Protein AF-A0A524EN91-F1 (afdb_monomer_lite)

Secondary structure (DSSP, 8-state):
-------HHHHHTHHHHSHHHHHHHHHHHHHHHTTSSPPBHHHHHHHHHHTT--SHHHHHHHHHHHHHHHTT--B---

Structure (mmCIF, N/CA/C/O backbone):
data_AF-A0A524EN91-F1
#
_entry.id   AF-A0A524EN91-F1
#
loop_
_atom_site.group_PDB
_atom_site.id
_atom_site.type_symbol
_atom_site.label_atom_id
_atom_site.label_alt_id
_atom_site.label_comp_id
_atom_site.label_asym_id
_atom_site.label_entity_id
_atom_site.label_seq_id
_atom_site.pdbx_PDB_ins_code
_atom_site.Cartn_x
_atom_site.Cartn_y
_atom_site.Cartn_z
_atom_site.occupancy
_atom_site.B_iso_or_equiv
_atom_site.auth_seq_id
_atom_site.auth_comp_id
_atom_site.auth_asym_id
_atom_site.auth_atom_id
_atom_site.pdbx_PDB_model_num
ATOM 1 N N . MET A 1 1 ? 4.371 -21.576 -13.167 1.00 38.78 1 MET A N 1
ATOM 2 C CA . MET A 1 1 ? 4.868 -20.266 -12.696 1.00 38.78 1 MET A CA 1
ATOM 3 C C . MET A 1 1 ? 5.492 -20.485 -11.329 1.00 38.78 1 MET A C 1
ATOM 5 O O . MET A 1 1 ? 4.768 -20.838 -10.411 1.00 38.78 1 MET A O 1
ATOM 9 N N . ASN A 1 2 ? 6.819 -20.387 -11.217 1.00 28.41 2 ASN A N 1
ATOM 10 C CA . ASN A 1 2 ? 7.503 -20.487 -9.927 1.00 28.41 2 ASN A CA 1
ATOM 11 C C . ASN A 1 2 ? 7.232 -19.203 -9.142 1.00 28.41 2 ASN A C 1
ATOM 13 O O . ASN A 1 2 ? 7.602 -18.120 -9.595 1.00 28.41 2 ASN A O 1
ATOM 17 N N . TYR A 1 3 ? 6.586 -19.323 -7.983 1.00 43.31 3 TYR A N 1
ATOM 18 C CA . TYR A 1 3 ? 6.582 -18.267 -6.978 1.00 43.31 3 TYR A CA 1
ATOM 19 C C . TYR A 1 3 ? 8.005 -18.186 -6.422 1.00 43.31 3 TYR A C 1
ATOM 21 O O . TYR A 1 3 ? 8.329 -18.827 -5.426 1.00 43.31 3 TYR A O 1
ATOM 29 N N . ASN A 1 4 ? 8.876 -17.468 -7.139 1.00 50.69 4 ASN A N 1
ATOM 30 C CA . ASN A 1 4 ? 10.192 -17.081 -6.648 1.00 50.69 4 ASN A CA 1
ATOM 31 C C . ASN A 1 4 ? 10.015 -16.521 -5.242 1.00 50.69 4 ASN A C 1
ATOM 33 O O . ASN A 1 4 ? 9.115 -15.715 -5.014 1.00 50.69 4 ASN A O 1
ATOM 37 N N . THR A 1 5 ? 10.845 -17.006 -4.328 1.00 56.22 5 THR A N 1
ATOM 38 C CA . THR A 1 5 ? 10.891 -16.708 -2.901 1.00 56.22 5 THR A CA 1
ATOM 39 C C . THR A 1 5 ? 10.648 -15.222 -2.665 1.00 56.22 5 THR A C 1
ATOM 41 O O . THR A 1 5 ? 11.562 -14.409 -2.764 1.00 56.22 5 THR A O 1
ATOM 44 N N . ILE A 1 6 ? 9.392 -14.846 -2.418 1.00 60.84 6 ILE A N 1
ATOM 45 C CA . ILE A 1 6 ? 9.058 -13.452 -2.175 1.00 60.84 6 ILE A CA 1
ATOM 46 C C . ILE A 1 6 ? 9.758 -13.092 -0.870 1.00 60.84 6 ILE A C 1
ATOM 48 O O . ILE A 1 6 ? 9.460 -13.675 0.176 1.00 60.84 6 ILE A O 1
ATOM 52 N N . ASN A 1 7 ? 10.729 -12.184 -0.941 1.00 75.88 7 ASN A N 1
ATOM 53 C CA . ASN A 1 7 ? 11.505 -11.789 0.218 1.00 75.88 7 ASN A CA 1
ATOM 54 C C . ASN A 1 7 ? 10.573 -11.073 1.204 1.0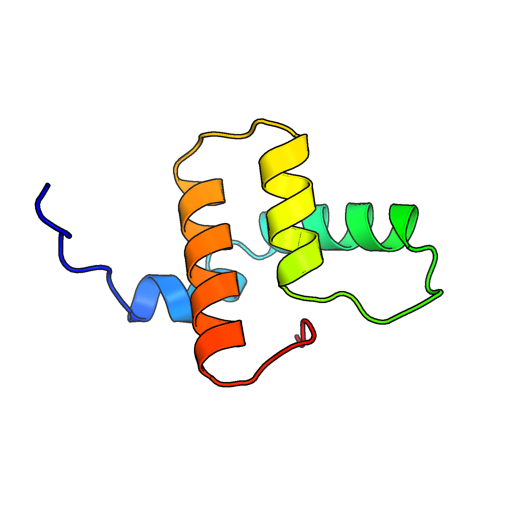0 75.88 7 ASN A C 1
ATOM 56 O O . ASN A 1 7 ? 10.235 -9.901 1.043 1.00 75.88 7 ASN A O 1
ATOM 60 N N . LEU A 1 8 ? 10.131 -11.799 2.234 1.00 79.44 8 LEU A N 1
ATOM 61 C CA . LEU A 1 8 ? 9.226 -11.276 3.257 1.00 79.44 8 LEU A CA 1
ATOM 62 C C . LEU A 1 8 ? 9.788 -10.017 3.924 1.00 79.44 8 LEU A C 1
ATOM 64 O O . LEU A 1 8 ? 9.008 -9.186 4.378 1.00 79.44 8 LEU A O 1
ATOM 68 N N . LYS A 1 9 ? 11.117 -9.866 3.978 1.00 81.19 9 LYS A N 1
ATOM 69 C CA . LYS A 1 9 ? 11.764 -8.669 4.514 1.00 81.19 9 LYS A CA 1
ATOM 70 C C . LYS A 1 9 ? 11.497 -7.450 3.631 1.00 81.19 9 LYS A C 1
ATOM 72 O O . LYS A 1 9 ? 11.040 -6.436 4.137 1.00 81.19 9 LYS A O 1
ATOM 77 N N . GLU A 1 10 ? 11.680 -7.575 2.318 1.00 81.88 10 GLU A N 1
ATOM 78 C CA . GLU A 1 10 ? 11.408 -6.489 1.362 1.00 81.88 10 GLU A CA 1
ATOM 79 C C . GLU A 1 10 ? 9.940 -6.065 1.363 1.00 81.88 10 GLU A C 1
ATOM 81 O O . GLU A 1 10 ? 9.654 -4.873 1.304 1.00 81.88 10 GLU A O 1
ATOM 86 N N . ILE A 1 11 ? 9.013 -7.022 1.495 1.00 85.69 11 ILE A N 1
AT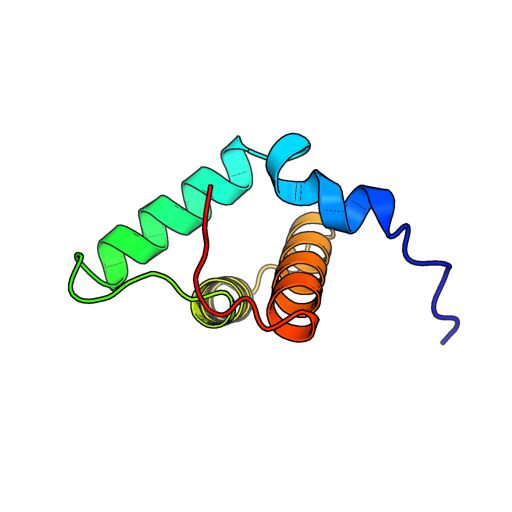OM 87 C CA . ILE A 1 11 ? 7.591 -6.705 1.668 1.00 85.69 11 ILE A CA 1
ATOM 88 C C . ILE A 1 11 ? 7.377 -5.904 2.948 1.00 85.69 11 ILE A C 1
ATOM 90 O O . ILE A 1 11 ? 6.756 -4.849 2.901 1.00 85.69 11 ILE A O 1
ATOM 94 N N . LYS A 1 12 ? 7.849 -6.404 4.097 1.00 87.00 12 LYS A N 1
ATOM 95 C CA . LYS A 1 12 ? 7.626 -5.754 5.399 1.00 87.00 12 LYS A CA 1
ATOM 96 C C . LYS A 1 12 ? 8.199 -4.340 5.434 1.00 87.00 12 LYS A C 1
ATOM 98 O O . LYS A 1 12 ? 7.535 -3.434 5.930 1.00 87.00 12 LYS A O 1
ATOM 103 N N . ASP A 1 13 ? 9.387 -4.172 4.863 1.00 90.44 13 ASP A N 1
ATOM 104 C CA . ASP A 1 13 ? 10.133 -2.917 4.859 1.00 90.44 13 ASP A CA 1
ATOM 105 C C . ASP A 1 13 ? 9.734 -1.985 3.703 1.00 90.44 13 ASP A C 1
ATOM 107 O O . ASP A 1 13 ? 10.339 -0.927 3.540 1.00 90.44 13 ASP A O 1
ATOM 111 N N . PHE A 1 14 ? 8.699 -2.317 2.918 1.00 91.56 14 PHE A N 1
ATOM 112 C CA . PHE A 1 14 ? 8.242 -1.491 1.796 1.00 91.56 14 PHE A CA 1
ATOM 113 C C . PHE A 1 14 ? 8.053 -0.002 2.159 1.00 91.56 14 PHE A C 1
ATOM 115 O O . PHE A 1 14 ? 8.573 0.844 1.424 1.00 91.56 14 PHE A O 1
ATOM 122 N N . PRO A 1 15 ? 7.393 0.369 3.282 1.00 90.69 15 PRO A N 1
ATOM 123 C CA . PRO A 1 15 ? 7.239 1.776 3.664 1.00 90.69 15 PRO A CA 1
ATOM 124 C C . PRO A 1 15 ? 8.576 2.485 3.903 1.00 90.69 15 PRO A C 1
ATOM 126 O O . PRO A 1 15 ? 8.709 3.660 3.572 1.00 90.69 15 PRO A O 1
ATOM 129 N N . ASN A 1 16 ? 9.566 1.762 4.433 1.00 91.81 16 ASN A N 1
ATOM 130 C CA . ASN A 1 16 ? 10.900 2.284 4.732 1.00 91.81 16 ASN A CA 1
ATOM 131 C C . A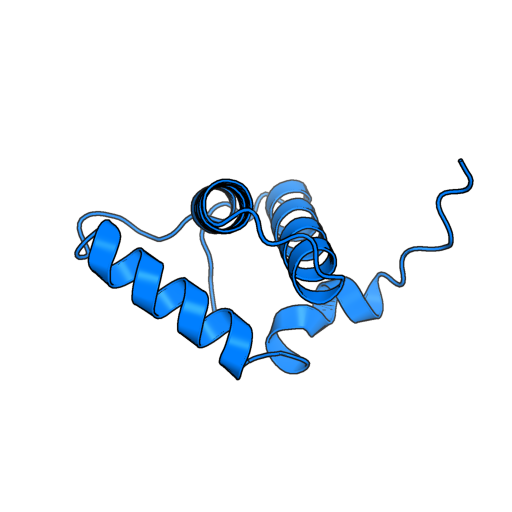SN A 1 16 ? 11.757 2.413 3.467 1.00 91.81 16 ASN A C 1
ATOM 133 O O . ASN A 1 16 ? 12.521 3.365 3.329 1.00 91.81 16 ASN A O 1
ATOM 137 N N . ASN A 1 17 ? 11.601 1.482 2.524 1.00 91.94 17 ASN A N 1
ATOM 138 C CA . ASN A 1 17 ? 12.337 1.473 1.260 1.00 91.94 17 ASN A CA 1
ATOM 139 C C . ASN A 1 17 ? 11.776 2.487 0.251 1.00 91.94 17 ASN A C 1
ATOM 141 O O . ASN A 1 17 ? 12.518 3.041 -0.561 1.00 91.94 17 ASN A O 1
ATOM 145 N N . HIS A 1 18 ? 10.467 2.755 0.302 1.00 92.06 18 HIS A N 1
ATOM 146 C CA . HIS A 1 18 ? 9.770 3.603 -0.670 1.00 92.06 18 HIS A CA 1
ATOM 147 C C . HIS A 1 18 ? 8.847 4.662 -0.030 1.00 92.06 18 HIS A C 1
ATOM 149 O O . HIS A 1 18 ? 7.700 4.829 -0.467 1.00 92.06 18 HIS A O 1
ATOM 155 N N . PRO A 1 19 ? 9.328 5.452 0.952 1.00 92.06 19 PRO A N 1
ATOM 156 C CA . PRO A 1 19 ? 8.482 6.360 1.729 1.00 92.06 19 PRO A CA 1
ATOM 157 C C . PRO A 1 19 ? 7.845 7.452 0.863 1.00 92.06 19 PRO A C 1
ATOM 159 O O . PRO A 1 19 ? 6.673 7.787 1.029 1.00 92.06 19 PRO A O 1
ATOM 162 N N . TYR A 1 20 ? 8.582 7.984 -0.118 1.00 93.00 20 TYR A N 1
ATOM 163 C CA . TYR A 1 20 ? 8.075 9.020 -1.023 1.00 93.00 20 TYR A CA 1
ATOM 164 C C . TYR A 1 20 ? 6.967 8.509 -1.942 1.00 93.00 20 TYR A C 1
ATOM 166 O O . TYR A 1 20 ? 5.985 9.214 -2.179 1.00 93.00 20 TYR A O 1
ATOM 174 N N . PHE A 1 21 ? 7.110 7.287 -2.457 1.00 91.69 21 PHE A N 1
ATOM 175 C CA . PHE A 1 21 ? 6.106 6.680 -3.323 1.00 91.69 21 PHE A CA 1
ATOM 176 C C . PHE A 1 21 ? 4.813 6.423 -2.550 1.00 91.69 21 PHE A C 1
ATOM 178 O O . PHE A 1 21 ? 3.745 6.865 -2.976 1.00 91.69 21 PHE A O 1
ATOM 185 N N . LEU A 1 22 ? 4.925 5.815 -1.365 1.00 92.50 22 LEU A N 1
ATOM 186 C CA . LEU A 1 22 ? 3.781 5.586 -0.491 1.00 92.50 22 LEU A CA 1
ATOM 187 C C . LEU A 1 22 ? 3.106 6.910 -0.105 1.00 92.50 22 LEU A C 1
ATOM 189 O O . LEU A 1 22 ? 1.894 7.046 -0.251 1.00 92.50 22 LEU A O 1
ATOM 193 N N . ARG A 1 23 ? 3.876 7.935 0.285 1.00 93.25 23 ARG A N 1
ATOM 194 C CA . ARG A 1 23 ? 3.331 9.259 0.624 1.00 93.25 23 ARG A CA 1
ATOM 195 C C . ARG A 1 23 ? 2.530 9.875 -0.525 1.00 93.25 23 ARG A C 1
ATOM 197 O O . ARG A 1 23 ? 1.470 10.442 -0.277 1.00 93.25 23 ARG A O 1
ATOM 204 N N . ARG A 1 24 ? 2.989 9.752 -1.777 1.00 93.44 24 ARG A N 1
ATOM 205 C CA . ARG A 1 24 ? 2.253 10.262 -2.952 1.00 93.44 24 ARG A CA 1
ATOM 206 C C . ARG A 1 24 ? 0.903 9.572 -3.132 1.00 93.44 24 ARG A C 1
ATOM 208 O O . ARG A 1 24 ? -0.085 10.248 -3.402 1.00 93.44 24 ARG A O 1
ATOM 215 N N . ILE A 1 25 ? 0.862 8.252 -2.966 1.00 93.31 25 ILE A N 1
ATOM 216 C CA . ILE A 1 25 ? -0.378 7.468 -3.020 1.00 93.31 25 ILE A CA 1
ATOM 217 C C . ILE A 1 25 ? -1.347 7.916 -1.921 1.00 93.31 25 ILE A C 1
ATOM 219 O O . ILE A 1 25 ? -2.522 8.149 -2.185 1.00 93.31 25 ILE A O 1
ATOM 223 N N . ILE A 1 26 ? -0.844 8.104 -0.704 1.00 93.38 26 ILE A N 1
ATOM 224 C CA . ILE A 1 26 ? -1.651 8.507 0.451 1.00 93.38 26 ILE A CA 1
ATOM 225 C C . ILE A 1 26 ? -2.212 9.920 0.295 1.00 93.38 26 ILE A C 1
ATOM 227 O O . ILE A 1 26 ? -3.379 10.135 0.603 1.00 93.38 26 ILE A O 1
ATOM 231 N N . ILE A 1 27 ? -1.427 10.868 -0.223 1.00 94.00 27 ILE A N 1
ATOM 232 C CA . ILE A 1 27 ? -1.913 12.223 -0.528 1.00 94.00 27 ILE A CA 1
ATOM 233 C C . ILE A 1 27 ? -3.059 12.155 -1.542 1.00 94.00 27 ILE A C 1
ATOM 235 O O . ILE A 1 27 ? -4.140 12.656 -1.255 1.00 94.00 27 ILE A O 1
ATOM 239 N N . LYS A 1 28 ? -2.875 11.440 -2.662 1.00 94.19 28 LYS A N 1
ATOM 240 C CA . LYS A 1 28 ? -3.940 11.257 -3.661 1.00 94.19 28 LYS A CA 1
ATOM 241 C C . LYS A 1 28 ? -5.206 10.647 -3.054 1.00 94.19 28 LYS A C 1
ATOM 243 O O . LYS A 1 28 ? -6.311 11.087 -3.351 1.00 94.19 28 LYS A O 1
ATOM 248 N N . LEU A 1 29 ? -5.061 9.624 -2.210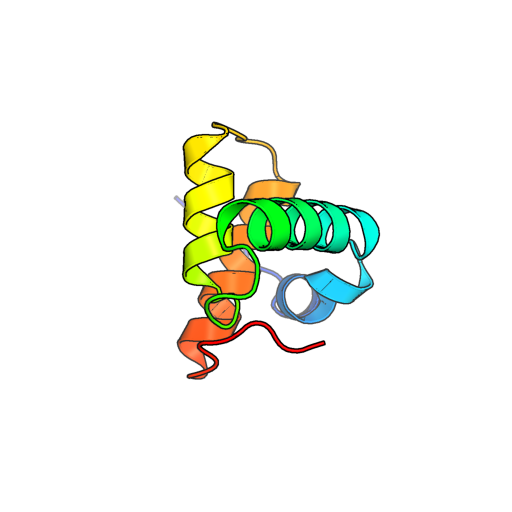 1.00 95.12 29 LEU A N 1
ATOM 249 C CA . LEU A 1 29 ? -6.201 8.989 -1.547 1.00 95.12 29 LEU A CA 1
ATOM 250 C C . LEU A 1 29 ? -6.893 9.927 -0.560 1.00 95.12 29 LEU A C 1
ATOM 252 O O . LEU A 1 29 ? -8.120 9.926 -0.500 1.00 95.12 29 LEU A O 1
ATOM 256 N N . ASN A 1 30 ? -6.135 10.739 0.176 1.00 93.56 30 ASN A N 1
ATOM 257 C CA . ASN A 1 30 ? -6.698 11.762 1.050 1.00 93.56 30 ASN A CA 1
ATOM 258 C C . ASN A 1 30 ? -7.477 12.813 0.261 1.00 93.56 30 ASN A C 1
ATOM 260 O O . ASN A 1 30 ? -8.560 13.177 0.703 1.00 93.56 30 ASN A O 1
ATOM 264 N N . ASP A 1 31 ? -6.999 13.231 -0.912 1.00 94.25 31 ASP A N 1
ATOM 265 C CA . ASP A 1 31 ? -7.729 14.1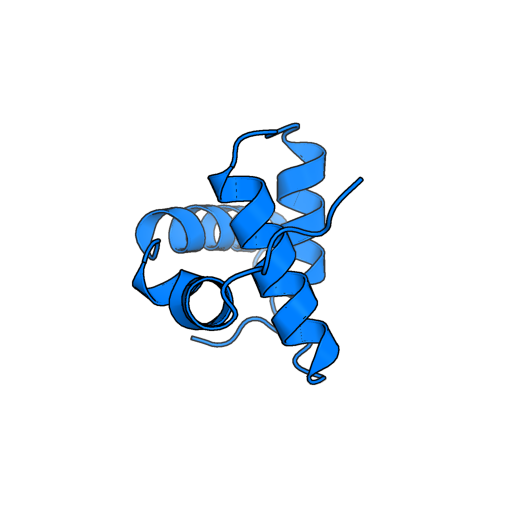65 -1.777 1.00 94.25 31 ASP A CA 1
ATOM 266 C C . ASP A 1 31 ? -9.041 13.544 -2.295 1.00 94.25 31 ASP A C 1
ATOM 268 O O . ASP A 1 31 ? -10.084 14.196 -2.319 1.00 94.25 31 ASP A O 1
ATOM 272 N N . ILE A 1 32 ? -9.020 12.253 -2.653 1.00 93.38 32 ILE A N 1
ATOM 273 C CA . ILE A 1 32 ? -10.199 11.514 -3.139 1.00 93.38 32 ILE A CA 1
ATOM 274 C C . ILE A 1 32 ? -11.231 11.292 -2.023 1.00 93.38 32 ILE A C 1
ATOM 276 O O . ILE A 1 32 ? -12.433 11.469 -2.227 1.00 93.38 32 ILE A O 1
ATOM 280 N N . ILE A 1 33 ? -10.781 10.851 -0.848 1.00 93.19 33 ILE A N 1
ATOM 281 C CA . ILE A 1 33 ? -11.648 10.520 0.293 1.00 93.19 33 ILE A CA 1
ATOM 282 C C . ILE A 1 33 ? -12.076 11.791 1.037 1.00 93.19 33 ILE A C 1
ATOM 284 O O . ILE A 1 33 ? -13.140 11.816 1.662 1.00 93.19 33 ILE A O 1
ATOM 288 N N . ASN A 1 34 ? -11.262 12.842 0.956 1.00 91.94 34 ASN A N 1
ATOM 289 C CA . ASN A 1 34 ? -11.434 14.128 1.617 1.00 91.94 34 ASN A CA 1
ATOM 290 C C . ASN A 1 34 ? -11.688 13.985 3.128 1.00 91.94 34 ASN A C 1
ATOM 292 O O . ASN A 1 34 ? -12.648 14.527 3.671 1.00 91.94 34 ASN A O 1
ATOM 296 N N . GLY A 1 35 ? -10.896 13.138 3.795 1.00 84.62 35 GLY A N 1
ATOM 297 C CA . GLY A 1 35 ? -10.969 12.918 5.246 1.00 84.62 35 GLY A CA 1
ATOM 298 C C . GLY A 1 35 ? -12.254 12.260 5.771 1.00 84.62 35 GLY A C 1
ATOM 299 O O . GLY A 1 35 ? -12.378 12.060 6.975 1.00 84.62 35 GLY A O 1
ATOM 300 N N . LYS A 1 36 ? -13.204 11.873 4.907 1.00 91.75 36 LYS A N 1
ATOM 301 C CA . LYS A 1 36 ?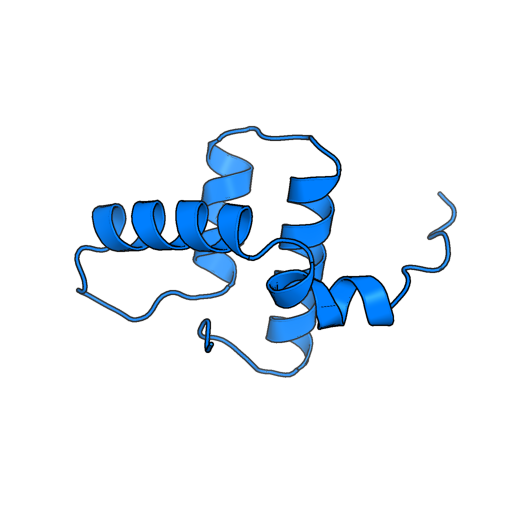 -14.494 11.282 5.320 1.00 91.75 36 LYS A CA 1
ATOM 302 C C . LYS A 1 36 ? -14.357 9.942 6.044 1.00 91.75 36 LYS A C 1
ATOM 304 O O . LYS A 1 36 ? -15.263 9.535 6.765 1.00 91.75 36 LYS A O 1
ATOM 309 N N . ARG A 1 37 ? -13.257 9.227 5.806 1.00 93.38 37 ARG A N 1
ATOM 310 C CA . ARG A 1 37 ? -12.923 7.958 6.459 1.00 93.38 37 ARG A CA 1
ATOM 311 C C . ARG A 1 37 ? -11.417 7.718 6.441 1.00 93.38 37 ARG A C 1
ATOM 313 O O . ARG A 1 37 ? -10.696 8.331 5.657 1.00 93.38 37 ARG A O 1
ATOM 320 N N . ARG A 1 38 ? -10.961 6.775 7.270 1.00 94.56 38 ARG A N 1
ATOM 321 C CA . ARG A 1 38 ? -9.581 6.267 7.248 1.00 94.56 38 ARG A CA 1
ATOM 322 C C . ARG A 1 38 ? -9.279 5.583 5.909 1.00 94.56 38 ARG A C 1
ATOM 324 O O . ARG A 1 38 ? -10.163 4.965 5.306 1.00 94.56 38 ARG A O 1
ATOM 331 N N . ILE A 1 39 ? -8.020 5.674 5.484 1.00 95.62 39 ILE A N 1
ATOM 332 C CA . ILE A 1 39 ? -7.508 4.971 4.305 1.00 95.62 39 ILE A CA 1
ATOM 333 C C . ILE A 1 39 ? -7.340 3.490 4.644 1.00 95.62 39 ILE A C 1
ATOM 335 O O . ILE A 1 39 ? -6.744 3.137 5.663 1.00 95.62 39 ILE A O 1
ATOM 339 N N . MET A 1 40 ? -7.857 2.631 3.775 1.00 96.81 40 MET A N 1
ATOM 340 C CA . MET A 1 40 ? -7.717 1.182 3.850 1.00 96.81 40 MET A CA 1
ATOM 341 C C . MET A 1 40 ? -6.645 0.707 2.868 1.00 96.81 40 MET A C 1
ATOM 343 O O . MET A 1 40 ? -6.432 1.316 1.819 1.00 96.81 40 MET A O 1
ATOM 347 N N . TYR A 1 41 ? -6.010 -0.430 3.151 1.00 96.88 41 TYR A N 1
ATOM 348 C CA . TYR A 1 41 ? -5.072 -1.045 2.201 1.00 96.88 41 TYR A CA 1
ATOM 349 C C . TYR A 1 41 ? -5.738 -1.391 0.856 1.00 96.88 41 TYR A C 1
ATOM 351 O O . TYR A 1 41 ? -5.103 -1.312 -0.195 1.00 96.88 41 TYR A O 1
ATOM 359 N N . SER A 1 42 ? -7.037 -1.702 0.863 1.00 96.56 42 SER A N 1
ATOM 360 C CA . SER A 1 42 ? -7.824 -1.912 -0.356 1.00 96.56 42 SER A CA 1
ATOM 361 C C . SER A 1 42 ? -7.953 -0.649 -1.216 1.00 96.56 42 SER A C 1
ATOM 363 O O . SER A 1 42 ? -7.995 -0.760 -2.439 1.00 96.56 42 SER A O 1
ATOM 365 N N . ASP A 1 43 ? -7.955 0.550 -0.625 1.00 96.25 43 ASP A N 1
ATOM 366 C CA . ASP A 1 43 ? -7.988 1.806 -1.385 1.00 96.25 43 ASP A CA 1
ATOM 367 C C . ASP A 1 43 ? -6.710 2.007 -2.189 1.00 96.25 43 ASP A C 1
ATOM 369 O O . ASP A 1 43 ? -6.765 2.423 -3.345 1.00 96.25 43 ASP A O 1
ATOM 373 N N . ILE A 1 44 ? -5.568 1.666 -1.588 1.00 95.69 44 ILE A N 1
ATOM 374 C CA . ILE A 1 44 ? -4.268 1.703 -2.257 1.00 95.69 44 ILE A CA 1
ATOM 375 C C . ILE A 1 44 ? -4.278 0.767 -3.462 1.00 95.69 44 ILE A C 1
ATOM 377 O O . ILE A 1 44 ? -3.963 1.198 -4.571 1.00 95.69 44 ILE A O 1
ATOM 381 N N . ILE A 1 45 ? -4.682 -0.491 -3.264 1.00 95.69 45 ILE A N 1
ATOM 382 C CA . ILE A 1 45 ? -4.752 -1.478 -4.348 1.00 95.69 45 ILE A CA 1
ATOM 383 C C . ILE A 1 45 ? -5.677 -0.973 -5.462 1.00 95.69 45 ILE A C 1
ATOM 385 O O . ILE A 1 45 ? -5.300 -0.990 -6.633 1.00 95.69 45 ILE A O 1
ATOM 389 N N . ASN A 1 46 ? -6.856 -0.463 -5.104 1.00 95.81 46 ASN A N 1
ATOM 390 C CA . ASN A 1 46 ? -7.824 0.057 -6.065 1.00 95.81 46 ASN A CA 1
ATOM 391 C C . ASN A 1 46 ? -7.282 1.252 -6.857 1.00 95.81 46 ASN A C 1
ATOM 393 O O . ASN A 1 46 ? -7.524 1.336 -8.062 1.00 95.81 46 ASN A O 1
ATOM 397 N N . LEU A 1 47 ? -6.553 2.168 -6.211 1.00 94.69 47 LEU A N 1
ATOM 398 C CA . LEU A 1 47 ? -5.930 3.300 -6.894 1.00 94.69 47 LEU A CA 1
ATOM 399 C C . LEU A 1 47 ? -4.867 2.823 -7.887 1.00 94.69 47 LEU A C 1
ATOM 401 O O . LEU A 1 47 ? -4.904 3.221 -9.048 1.00 94.69 47 LEU A O 1
ATOM 405 N N . VAL A 1 48 ? -3.966 1.937 -7.456 1.00 92.50 48 VAL A N 1
ATOM 406 C CA . VAL A 1 48 ? -2.880 1.406 -8.298 1.00 92.50 48 VAL A CA 1
ATOM 407 C C . VAL A 1 48 ? -3.436 0.683 -9.526 1.00 92.50 48 VAL A C 1
ATOM 409 O O . VAL A 1 48 ? -2.982 0.920 -10.646 1.00 92.50 48 VAL A O 1
ATOM 412 N N . VAL A 1 49 ? -4.461 -0.154 -9.336 1.00 90.75 49 VAL A N 1
ATOM 413 C CA . VAL A 1 49 ? -5.131 -0.866 -10.434 1.00 90.75 49 VAL A CA 1
ATOM 414 C C . VAL A 1 49 ? -5.817 0.114 -11.389 1.00 90.75 49 VAL A C 1
ATOM 416 O O . VAL A 1 49 ? -5.705 -0.044 -12.604 1.00 90.75 49 VAL A O 1
ATOM 419 N N . ARG A 1 50 ? -6.491 1.148 -10.865 1.00 90.75 50 ARG A N 1
ATOM 420 C CA . ARG A 1 50 ? -7.185 2.162 -11.676 1.00 90.75 50 ARG A CA 1
ATOM 421 C C . ARG A 1 50 ? -6.226 3.011 -12.507 1.00 90.75 50 ARG A C 1
ATOM 423 O O . ARG A 1 50 ? -6.552 3.334 -13.643 1.00 90.75 50 ARG A O 1
ATOM 430 N N . GLU A 1 51 ? -5.064 3.363 -11.964 1.00 87.81 51 GLU A N 1
ATOM 431 C CA . GLU A 1 51 ? -4.039 4.122 -12.693 1.00 87.81 51 GLU A CA 1
ATOM 432 C C . GLU A 1 51 ? -3.310 3.266 -13.748 1.00 87.81 51 GLU A C 1
ATOM 434 O O . GLU A 1 51 ? -2.527 3.793 -14.534 1.00 87.81 51 GLU A O 1
ATOM 439 N N . GLY A 1 52 ? -3.581 1.955 -13.810 1.00 77.94 52 GLY A N 1
ATOM 440 C CA . GLY A 1 52 ? -3.018 1.058 -14.819 1.00 77.94 52 GLY A CA 1
ATOM 441 C C . GLY A 1 52 ? -1.507 0.851 -14.683 1.00 77.94 52 GLY A C 1
ATOM 442 O O . GLY A 1 52 ? -0.858 0.440 -15.647 1.00 77.94 52 GLY A O 1
ATOM 443 N N . ILE A 1 53 ? -0.939 1.130 -13.505 1.00 73.06 53 ILE A N 1
ATOM 444 C CA . ILE A 1 53 ? 0.504 1.074 -13.272 1.00 73.06 53 ILE A CA 1
ATOM 445 C C . ILE A 1 53 ? 0.929 -0.391 -13.123 1.00 73.06 53 ILE A C 1
ATOM 447 O O . ILE A 1 53 ? 0.471 -1.106 -12.234 1.00 73.06 53 ILE A O 1
ATOM 451 N N . LYS A 1 54 ? 1.802 -0.852 -14.026 1.00 76.31 54 LYS A N 1
ATOM 452 C CA . LYS A 1 54 ? 2.269 -2.252 -14.102 1.00 76.31 54 LYS A CA 1
ATOM 453 C C . LYS A 1 54 ? 3.748 -2.426 -13.746 1.00 76.31 54 LYS A C 1
ATOM 455 O O . LYS A 1 54 ? 4.320 -3.481 -14.027 1.00 76.31 54 LYS A O 1
ATOM 460 N N . ASP A 1 55 ? 4.373 -1.403 -13.166 1.00 87.56 55 ASP A N 1
ATOM 461 C CA . ASP A 1 55 ? 5.773 -1.476 -12.752 1.00 87.56 55 ASP A CA 1
ATOM 462 C C . ASP A 1 55 ? 5.976 -2.387 -11.530 1.00 87.56 55 ASP A C 1
ATOM 464 O O . ASP A 1 55 ? 5.035 -2.787 -10.837 1.00 87.56 55 ASP A O 1
ATOM 468 N N . GLU A 1 56 ? 7.230 -2.771 -11.297 1.00 88.56 56 GLU A N 1
ATOM 469 C CA . GLU A 1 56 ? 7.586 -3.688 -10.213 1.00 88.56 56 GLU A CA 1
ATOM 470 C C . GLU A 1 56 ? 7.311 -3.078 -8.832 1.00 88.56 56 GLU A C 1
ATOM 472 O O . GLU A 1 56 ? 6.859 -3.772 -7.922 1.00 88.56 56 GLU A O 1
ATOM 477 N N . LEU A 1 57 ? 7.482 -1.761 -8.701 1.00 89.56 57 LEU A N 1
ATOM 478 C CA . LEU A 1 57 ? 7.222 -1.025 -7.467 1.00 89.56 57 LEU A CA 1
ATOM 479 C C . LEU A 1 57 ? 5.740 -1.096 -7.062 1.00 89.56 57 LEU A C 1
ATOM 481 O O . LEU A 1 57 ? 5.409 -1.300 -5.894 1.00 89.56 57 LEU A O 1
ATOM 485 N N . SER A 1 58 ? 4.835 -0.996 -8.031 1.00 90.31 58 SER A N 1
ATOM 486 C CA . SER A 1 58 ? 3.391 -1.119 -7.827 1.00 90.31 58 SER A CA 1
ATOM 487 C C . SER A 1 58 ? 2.986 -2.537 -7.440 1.00 90.31 58 SER A C 1
ATOM 489 O O . SER A 1 58 ? 2.124 -2.720 -6.578 1.00 90.31 58 SER A O 1
ATOM 491 N N . LYS A 1 59 ? 3.642 -3.560 -8.006 1.00 90.69 59 LYS A N 1
ATOM 492 C CA . LYS A 1 59 ? 3.440 -4.951 -7.568 1.00 90.69 59 LYS A CA 1
ATOM 493 C C . LYS A 1 59 ? 3.889 -5.146 -6.123 1.00 90.69 59 LYS A C 1
ATOM 495 O O . LYS A 1 59 ? 3.154 -5.747 -5.344 1.00 90.69 59 LYS A O 1
ATOM 500 N N . GLN A 1 60 ? 5.055 -4.617 -5.753 1.00 92.12 60 GLN A N 1
ATOM 501 C CA . GLN A 1 60 ? 5.559 -4.674 -4.379 1.00 92.12 60 GLN A CA 1
ATOM 502 C C . GLN A 1 60 ? 4.620 -3.960 -3.396 1.00 92.12 60 GLN A C 1
ATOM 504 O O . GLN A 1 60 ? 4.337 -4.502 -2.328 1.00 92.12 60 GLN A O 1
ATOM 509 N N . LEU A 1 61 ? 4.056 -2.809 -3.782 1.00 93.75 61 LEU A N 1
ATOM 510 C CA . LEU A 1 61 ? 3.052 -2.100 -2.986 1.00 93.75 61 LEU A CA 1
ATOM 511 C C . LEU A 1 61 ? 1.799 -2.956 -2.757 1.00 93.75 61 LEU A C 1
ATOM 513 O O . LEU A 1 61 ? 1.339 -3.084 -1.624 1.00 93.75 61 LEU A O 1
ATOM 517 N N . ILE A 1 62 ? 1.268 -3.585 -3.812 1.00 94.06 62 ILE A N 1
ATOM 518 C CA . ILE A 1 62 ? 0.108 -4.485 -3.712 1.00 94.06 62 ILE A CA 1
ATOM 519 C C . ILE A 1 62 ? 0.428 -5.683 -2.809 1.00 94.06 62 ILE A C 1
ATOM 521 O O . ILE A 1 62 ? -0.396 -6.066 -1.976 1.00 94.06 62 ILE A O 1
ATOM 525 N N . LEU A 1 63 ? 1.620 -6.269 -2.941 1.00 94.00 63 LEU A N 1
ATOM 526 C CA . LEU A 1 63 ? 2.065 -7.370 -2.088 1.00 94.00 63 LEU A CA 1
ATOM 527 C C . LEU A 1 63 ? 2.156 -6.950 -0.618 1.00 94.00 63 LEU A C 1
ATOM 529 O O . LEU A 1 63 ? 1.701 -7.699 0.244 1.00 94.00 63 LEU A O 1
ATOM 533 N N . TRP A 1 64 ? 2.671 -5.755 -0.329 1.00 94.88 64 TRP A N 1
ATOM 534 C CA . TRP A 1 64 ? 2.686 -5.195 1.022 1.00 94.88 64 TRP A CA 1
ATOM 535 C C . TRP A 1 64 ? 1.279 -4.955 1.574 1.00 94.88 64 TRP A C 1
ATOM 537 O O . TRP A 1 64 ? 0.983 -5.397 2.682 1.00 94.88 64 TRP A O 1
ATOM 547 N N . CYS A 1 65 ? 0.377 -4.353 0.796 1.00 95.44 65 CYS A N 1
ATOM 548 C CA . CYS A 1 65 ? -1.021 -4.176 1.197 1.00 95.44 65 CYS A CA 1
ATOM 549 C C . CYS A 1 65 ? -1.701 -5.520 1.509 1.00 95.44 65 CYS A C 1
ATOM 551 O O . CYS A 1 65 ? -2.340 -5.670 2.548 1.00 95.44 65 CYS A O 1
ATOM 553 N N . ASN A 1 66 ? -1.523 -6.524 0.646 1.00 94.75 66 ASN A N 1
ATOM 554 C CA . ASN A 1 66 ? -2.061 -7.867 0.866 1.00 94.75 66 ASN A CA 1
ATOM 555 C C . ASN A 1 66 ? -1.445 -8.548 2.089 1.00 94.75 66 ASN A C 1
ATOM 557 O O . ASN A 1 66 ? -2.156 -9.208 2.846 1.00 94.75 66 ASN A O 1
ATOM 561 N N . TYR A 1 67 ? -0.138 -8.380 2.298 1.00 94.19 67 TYR A N 1
ATOM 562 C CA . TYR A 1 67 ? 0.546 -8.862 3.491 1.00 94.19 67 TYR A CA 1
ATOM 563 C C . TYR A 1 67 ? -0.094 -8.262 4.747 1.00 94.19 67 TYR A C 1
ATOM 565 O O . TYR A 1 67 ? -0.509 -9.013 5.621 1.00 94.19 67 TYR A O 1
ATOM 573 N N . LYS A 1 68 ? -0.264 -6.939 4.807 1.00 94.75 68 LYS A N 1
ATOM 574 C CA . LYS A 1 68 ? -0.884 -6.243 5.942 1.00 94.75 68 LYS A CA 1
ATOM 575 C C . LYS A 1 68 ? -2.311 -6.725 6.224 1.00 94.75 68 LYS A C 1
ATOM 577 O O . LYS A 1 68 ? -2.608 -7.141 7.344 1.00 94.75 68 LYS A O 1
ATOM 582 N N . MET A 1 69 ? -3.148 -6.809 5.191 1.00 94.81 69 MET A N 1
ATOM 583 C CA . MET A 1 69 ? -4.515 -7.330 5.322 1.00 94.81 69 MET A CA 1
ATOM 584 C C . MET A 1 69 ? -4.555 -8.791 5.784 1.00 94.81 69 MET A C 1
ATOM 586 O O . MET A 1 69 ? -5.426 -9.159 6.570 1.00 94.81 69 MET A O 1
ATOM 590 N N . LYS A 1 70 ? -3.596 -9.627 5.363 1.00 93.50 70 LYS A N 1
ATOM 591 C CA . LYS A 1 70 ? -3.485 -11.022 5.820 1.00 93.50 70 LYS A CA 1
ATOM 592 C C . LYS A 1 70 ? -3.240 -11.131 7.332 1.00 93.50 70 LYS A C 1
ATOM 594 O O . LYS A 1 70 ? -3.650 -12.123 7.927 1.00 93.50 70 LYS A O 1
ATOM 599 N N . PHE A 1 71 ? -2.610 -10.131 7.951 1.00 92.31 71 PHE A N 1
ATOM 600 C CA . PHE A 1 71 ? -2.422 -10.051 9.407 1.00 92.31 71 PHE A CA 1
ATOM 601 C C . PHE A 1 71 ? -3.582 -9.357 10.141 1.00 92.31 71 PHE A C 1
ATOM 603 O O . PHE A 1 71 ? -3.492 -9.132 11.344 1.00 92.31 71 PHE A O 1
ATOM 610 N N . GLY A 1 72 ? -4.681 -9.042 9.449 1.00 92.62 72 GLY A N 1
ATOM 611 C CA . GLY A 1 72 ? -5.845 -8.376 10.037 1.00 92.62 72 GLY A CA 1
ATOM 612 C C . GLY A 1 72 ? -5.718 -6.854 10.121 1.00 92.62 72 GLY A C 1
ATOM 613 O O . GLY A 1 72 ? -6.612 -6.200 10.654 1.00 92.62 72 GLY A O 1
ATOM 614 N N . GLU A 1 73 ? -4.651 -6.266 9.572 1.00 94.31 73 GLU A N 1
ATOM 615 C CA . GLU A 1 73 ? -4.513 -4.814 9.484 1.00 94.31 73 GLU A CA 1
ATOM 616 C C . GLU A 1 73 ? -5.353 -4.299 8.307 1.00 94.31 73 GLU A C 1
ATOM 618 O O . GLU A 1 73 ? -5.051 -4.555 7.142 1.00 94.31 73 GLU A O 1
ATOM 623 N N . ILE A 1 74 ? -6.438 -3.585 8.607 1.00 93.88 74 ILE A N 1
ATOM 624 C CA . ILE A 1 74 ? -7.388 -3.089 7.595 1.00 93.88 74 ILE A CA 1
ATOM 625 C C . ILE A 1 74 ? -7.029 -1.669 7.142 1.00 93.88 74 ILE A C 1
ATOM 627 O O . ILE A 1 74 ? -7.125 -1.336 5.956 1.00 93.88 74 ILE A O 1
ATOM 631 N N . PHE A 1 75 ? -6.626 -0.832 8.093 1.00 95.06 75 PHE A N 1
ATOM 632 C CA . PHE A 1 75 ? -6.323 0.576 7.875 1.00 95.06 75 PHE A CA 1
ATOM 633 C C . PHE A 1 75 ? -4.821 0.789 7.754 1.00 95.06 75 PHE A C 1
ATOM 635 O O . PHE A 1 75 ? -4.037 0.108 8.408 1.00 95.06 75 PHE A O 1
ATOM 642 N N . VAL A 1 76 ? -4.435 1.758 6.929 1.00 90.94 76 VAL A N 1
ATOM 643 C CA . VAL A 1 76 ? -3.033 2.153 6.796 1.00 90.94 76 VAL A CA 1
ATOM 644 C C . VAL A 1 76 ? -2.618 2.909 8.060 1.00 90.94 76 VAL A C 1
ATOM 646 O O . VAL A 1 76 ? -3.254 3.902 8.423 1.00 90.94 76 VAL A O 1
ATOM 649 N N . GLU A 1 77 ? -1.567 2.429 8.720 1.00 80.94 77 GLU A N 1
ATOM 650 C CA . GLU A 1 77 ? -0.967 3.025 9.919 1.00 80.94 77 GLU A CA 1
ATOM 651 C C . GLU A 1 77 ? 0.526 3.278 9.650 1.00 80.94 77 GLU A C 1
ATOM 653 O O . GLU A 1 77 ? 1.172 2.472 8.972 1.00 80.94 77 GLU A O 1
ATOM 658 N N . PHE A 1 78 ? 1.037 4.424 10.114 1.00 64.69 78 PHE A N 1
ATOM 659 C CA . PHE A 1 78 ? 2.424 4.872 9.931 1.00 64.69 78 PHE A CA 1
ATOM 660 C C . PHE A 1 78 ? 3.113 5.007 11.282 1.00 64.69 78 PHE A C 1
ATOM 662 O O . PHE A 1 78 ? 2.454 5.545 12.202 1.00 64.69 78 PHE A O 1
#

pLDDT: mean 87.37, std 13.54, range [28.41, 96.88]

Sequence (78 aa):
MNYNTINLKEIKDFPNNHPYFLRRIIIKLNDIINGKRRIMYSDIINLVVREGIKDELSKQLILWCNYKMKFGEIFVEF

Foldseek 3Di:
DDPPDPPVVCLQCLCVVCVPVVVVLVVVLCVVCVPVDAAFLVSSLVVLVVVVDDDPNSVSSNSSSVVCVVVVNTGDDD

Radius of gyration: 12.57 Å; chains: 1; bounding box: 27×35×25 Å